Protein AF-A0A957U8H5-F1 (afdb_monomer_lite)

Foldseek 3Di:
DDDPPPPVDQCLLFQLQQLDDDHDDDQLRVLQSVLQVVVCVQVVHGQQDPPPDDSVVSSVCNQVVPTPDQDDPRPFPPSSVLSCQSNPNDSVSHPNHPVSSVVSVCVRVDDPPDPPPPCDPVNVVCPDPVNVVVVVVVVVVVVVVVVVVVVVVVVVVPDDVVVCVVVVVD

Structure (mmCIF, N/CA/C/O backbone):
data_AF-A0A957U8H5-F1
#
_entry.id   AF-A0A957U8H5-F1
#
loop_
_atom_site.group_PDB
_atom_site.id
_atom_site.type_symbol
_atom_site.label_atom_id
_atom_site.label_alt_id
_atom_site.label_comp_id
_atom_site.label_asym_id
_atom_site.label_entity_id
_atom_site.label_seq_id
_atom_site.pdbx_PDB_ins_code
_atom_site.Cartn_x
_atom_site.Cartn_y
_atom_site.Cartn_z
_atom_site.occupancy
_atom_site.B_iso_or_equiv
_atom_site.auth_seq_id
_atom_site.auth_comp_id
_atom_site.auth_asym_id
_atom_site.auth_atom_id
_atom_site.pdbx_PDB_model_num
ATOM 1 N N . GLN A 1 1 ? 31.667 -16.337 -6.924 1.00 45.97 1 GLN A N 1
ATOM 2 C CA . GLN A 1 1 ? 31.061 -16.681 -5.624 1.00 45.97 1 GLN A CA 1
ATOM 3 C C . GLN A 1 1 ? 31.056 -15.414 -4.779 1.00 45.97 1 GLN A C 1
ATOM 5 O O . GLN A 1 1 ? 32.126 -14.982 -4.387 1.00 45.97 1 GLN A O 1
ATOM 10 N N . SER A 1 2 ? 29.888 -14.799 -4.597 1.00 37.12 2 SER A N 1
ATOM 11 C CA . SER A 1 2 ? 29.586 -13.797 -3.562 1.00 37.12 2 SER A CA 1
ATOM 12 C C . SER A 1 2 ? 28.101 -13.949 -3.251 1.00 37.12 2 SER A C 1
ATOM 14 O O . SER A 1 2 ? 27.316 -14.169 -4.171 1.00 37.12 2 SER A O 1
ATOM 16 N N . GLY A 1 3 ? 27.775 -13.967 -1.960 1.00 33.75 3 GLY A N 1
ATOM 17 C CA . GLY A 1 3 ? 26.560 -14.534 -1.380 1.00 33.75 3 GLY A CA 1
ATOM 18 C C . GLY A 1 3 ? 25.265 -14.177 -2.097 1.00 33.75 3 GLY A C 1
ATOM 19 O O . GLY A 1 3 ? 24.924 -13.007 -2.237 1.00 33.75 3 GLY A O 1
ATOM 20 N N . ALA A 1 4 ? 24.523 -15.218 -2.477 1.00 42.66 4 ALA A N 1
ATOM 21 C CA . ALA A 1 4 ? 23.085 -15.134 -2.639 1.00 42.66 4 ALA A CA 1
ATOM 22 C C . ALA A 1 4 ? 22.507 -14.758 -1.269 1.00 42.66 4 ALA A C 1
ATOM 24 O O . ALA A 1 4 ? 22.267 -15.619 -0.424 1.00 42.66 4 ALA A O 1
ATOM 25 N N . LEU A 1 5 ? 22.370 -13.456 -1.021 1.00 40.84 5 LEU A N 1
ATOM 26 C CA . LEU A 1 5 ? 21.408 -12.973 -0.050 1.00 40.84 5 LEU A CA 1
ATOM 27 C C . LEU A 1 5 ? 20.070 -13.477 -0.577 1.00 40.84 5 LEU A C 1
ATOM 29 O O . LEU A 1 5 ? 19.574 -13.008 -1.598 1.00 40.84 5 LEU A O 1
ATOM 33 N N . SER A 1 6 ? 19.565 -14.534 0.047 1.00 47.34 6 SER A N 1
ATOM 34 C CA . SER A 1 6 ? 18.170 -14.921 -0.041 1.00 47.34 6 SER A CA 1
ATOM 35 C C . SER A 1 6 ? 17.376 -13.730 0.477 1.00 47.34 6 SER A C 1
ATOM 37 O O . SER A 1 6 ? 17.115 -13.649 1.678 1.00 47.34 6 SER A O 1
ATOM 39 N N . ASP A 1 7 ? 17.105 -12.757 -0.392 1.00 54.03 7 ASP A N 1
ATOM 40 C CA . ASP A 1 7 ? 16.247 -11.635 -0.060 1.00 54.03 7 ASP A CA 1
ATOM 41 C C . ASP A 1 7 ? 14.899 -12.252 0.336 1.00 54.03 7 ASP A C 1
ATOM 43 O O . ASP A 1 7 ? 14.261 -12.916 -0.483 1.00 54.03 7 ASP A O 1
ATOM 47 N N . PRO A 1 8 ? 14.465 -12.119 1.602 1.00 55.53 8 PRO A N 1
ATOM 48 C CA . PRO A 1 8 ? 13.287 -12.823 2.104 1.00 55.53 8 PRO A CA 1
ATOM 49 C C . PRO A 1 8 ? 11.978 -12.276 1.514 1.00 55.53 8 PRO A C 1
ATOM 51 O O . PRO A 1 8 ? 10.897 -12.727 1.888 1.00 55.53 8 PRO A O 1
ATOM 54 N N . VAL A 1 9 ? 12.056 -11.286 0.620 1.00 61.91 9 VAL A N 1
ATOM 55 C CA . VAL A 1 9 ? 10.913 -10.559 0.084 1.00 61.91 9 VAL A CA 1
ATOM 56 C C . VAL A 1 9 ? 10.908 -10.669 -1.430 1.00 61.91 9 VAL A C 1
ATOM 58 O O . VAL A 1 9 ? 11.808 -10.188 -2.112 1.00 61.91 9 VAL A O 1
ATOM 61 N N . SER A 1 10 ? 9.841 -11.267 -1.951 1.00 74.25 10 SER A N 1
ATOM 62 C CA . SER A 1 10 ? 9.592 -11.300 -3.383 1.00 74.25 10 SER A CA 1
ATOM 63 C C . SER A 1 10 ? 9.490 -9.870 -3.952 1.00 74.25 10 SER A C 1
ATOM 65 O O . SER A 1 10 ? 8.666 -9.076 -3.476 1.00 74.25 10 SER A O 1
ATOM 67 N N . PRO A 1 11 ? 10.242 -9.533 -5.018 1.00 80.56 11 PRO A N 1
ATOM 68 C CA . PRO A 1 11 ? 10.197 -8.207 -5.625 1.00 80.56 11 PRO A CA 1
ATOM 69 C C . PRO A 1 11 ? 8.862 -7.888 -6.303 1.00 80.56 11 PRO A C 1
ATOM 71 O O . PRO A 1 11 ? 8.631 -6.726 -6.625 1.00 80.56 11 PRO A O 1
ATOM 74 N N . ALA A 1 12 ? 7.966 -8.863 -6.518 1.00 83.19 12 ALA A N 1
ATOM 75 C CA . ALA A 1 12 ? 6.678 -8.577 -7.155 1.00 83.19 12 ALA A CA 1
ATOM 76 C C . ALA A 1 12 ? 5.758 -7.718 -6.300 1.00 83.19 12 ALA A C 1
ATOM 78 O O . ALA A 1 12 ? 4.906 -7.058 -6.878 1.00 83.19 12 ALA A O 1
ATOM 79 N N . TYR A 1 13 ? 5.919 -7.723 -4.975 1.00 88.69 13 TYR A N 1
ATOM 80 C CA . TYR A 1 13 ? 5.100 -6.921 -4.059 1.00 88.69 13 TYR A CA 1
ATOM 81 C C . TYR A 1 13 ? 5.807 -5.647 -3.596 1.00 88.69 13 TYR A C 1
ATOM 83 O O . TYR A 1 13 ? 5.202 -4.803 -2.935 1.00 88.69 13 TYR A O 1
ATOM 91 N N . LEU A 1 14 ? 7.085 -5.487 -3.948 1.00 90.12 14 LEU A N 1
ATOM 92 C CA . LEU A 1 14 ? 7.861 -4.310 -3.596 1.00 90.12 14 LEU A CA 1
ATOM 93 C C . LEU A 1 14 ? 7.546 -3.156 -4.539 1.00 90.12 14 LEU A C 1
ATOM 95 O O . LEU A 1 14 ? 7.555 -3.292 -5.762 1.00 90.12 14 LEU A O 1
ATOM 99 N N . ALA A 1 15 ? 7.324 -1.985 -3.952 1.00 91.56 15 ALA A N 1
ATOM 100 C CA . ALA A 1 15 ? 7.179 -0.764 -4.721 1.00 91.56 15 ALA A CA 1
ATOM 101 C C . ALA A 1 15 ? 8.476 -0.451 -5.502 1.00 91.56 15 ALA A C 1
ATOM 103 O O . ALA A 1 15 ? 9.569 -0.715 -4.989 1.00 91.56 15 ALA A O 1
ATOM 104 N N . PRO A 1 16 ? 8.400 0.142 -6.712 1.00 90.44 16 PRO A N 1
ATOM 105 C CA . PRO A 1 16 ? 9.571 0.408 -7.552 1.00 90.44 16 PRO A CA 1
ATOM 106 C C . PRO A 1 16 ? 10.686 1.186 -6.847 1.00 90.44 16 PRO A C 1
ATOM 108 O O . PRO A 1 16 ? 11.869 0.920 -7.063 1.00 90.44 16 PRO A O 1
ATOM 111 N N . GLU A 1 17 ? 10.318 2.124 -5.972 1.00 90.94 17 GLU A N 1
ATOM 112 C CA . GLU A 1 17 ? 11.251 2.928 -5.182 1.00 90.94 17 GLU A CA 1
ATOM 113 C C . GLU A 1 17 ? 12.031 2.132 -4.117 1.00 90.94 17 GLU A C 1
ATOM 115 O O . GLU A 1 17 ? 13.011 2.641 -3.572 1.00 90.94 17 GLU A O 1
ATOM 120 N N . LEU A 1 18 ? 11.617 0.895 -3.820 1.00 89.94 18 LEU A N 1
ATOM 121 C CA . LEU A 1 18 ? 12.269 0.009 -2.853 1.00 89.94 18 LEU A CA 1
ATOM 122 C C . LEU A 1 18 ? 13.274 -0.960 -3.489 1.00 89.94 18 LEU A C 1
ATOM 124 O O . LEU A 1 18 ? 14.051 -1.580 -2.771 1.00 89.94 18 LEU A O 1
ATOM 128 N N . LEU A 1 19 ? 13.312 -1.063 -4.820 1.00 85.06 19 LEU A N 1
ATOM 129 C CA . LEU A 1 19 ? 14.119 -2.045 -5.557 1.00 85.06 19 LEU A CA 1
ATOM 130 C C . LEU A 1 19 ? 15.604 -1.649 -5.731 1.00 85.06 19 LEU A C 1
ATOM 132 O O . LEU A 1 19 ? 16.220 -2.016 -6.735 1.00 85.06 19 LEU A O 1
ATOM 136 N N . GLY A 1 20 ? 16.183 -0.852 -4.828 1.00 76.94 20 GLY A N 1
ATOM 137 C CA . GLY A 1 20 ? 17.569 -0.368 -4.921 1.00 76.94 20 GLY A CA 1
ATOM 138 C C . GLY A 1 20 ? 18.237 -0.164 -3.560 1.00 76.94 20 GLY A C 1
ATOM 139 O O . GLY A 1 20 ? 17.575 -0.186 -2.534 1.00 76.94 20 GLY A O 1
ATOM 140 N N . GLU A 1 21 ? 19.551 0.081 -3.556 1.00 69.25 21 GLU A N 1
ATOM 141 C CA . GLU A 1 21 ? 20.401 0.076 -2.345 1.00 69.25 21 GLU A CA 1
ATOM 142 C C . GLU A 1 21 ? 20.078 1.169 -1.308 1.00 69.25 21 GLU A C 1
ATOM 144 O O . GLU A 1 21 ? 20.456 1.060 -0.144 1.00 69.25 21 GLU A O 1
ATOM 149 N N . ARG A 1 22 ? 19.389 2.245 -1.712 1.00 67.75 22 ARG A N 1
ATOM 150 C CA . ARG A 1 22 ? 18.974 3.354 -0.833 1.00 67.75 22 ARG A CA 1
ATOM 151 C C . ARG A 1 22 ? 17.459 3.496 -0.829 1.00 67.75 22 ARG A C 1
ATOM 153 O O . ARG A 1 22 ? 16.907 4.508 -1.260 1.00 67.75 22 ARG A O 1
ATOM 160 N N . CYS A 1 23 ? 16.790 2.455 -0.367 1.00 77.62 23 CYS A N 1
ATOM 161 C CA . CYS A 1 23 ? 15.344 2.408 -0.247 1.00 77.62 23 CYS A CA 1
ATOM 162 C C . CYS A 1 23 ? 14.885 3.020 1.087 1.00 77.62 23 CYS A C 1
ATOM 164 O O . CYS A 1 23 ? 15.370 2.676 2.164 1.00 77.62 23 CYS A O 1
ATOM 166 N N . LYS A 1 24 ? 13.939 3.966 1.019 1.00 83.38 24 LYS A N 1
ATOM 167 C CA . LYS A 1 24 ? 13.265 4.525 2.198 1.00 83.38 24 LYS A CA 1
ATOM 168 C C . LYS A 1 24 ? 11.772 4.215 2.098 1.00 83.38 24 LYS A C 1
ATOM 170 O O . LYS A 1 24 ? 11.096 4.887 1.315 1.00 83.38 24 LYS A O 1
ATOM 175 N N . PRO A 1 25 ? 11.264 3.242 2.874 1.00 86.62 25 PRO A N 1
ATOM 176 C CA . PRO A 1 25 ? 9.842 2.936 2.935 1.00 86.62 25 PRO A CA 1
ATOM 177 C C . PRO A 1 25 ? 9.011 4.174 3.261 1.00 86.62 25 PRO A C 1
ATOM 179 O O . PRO A 1 25 ? 9.390 5.008 4.090 1.00 86.62 25 PRO A O 1
ATOM 182 N N . ARG A 1 26 ? 7.875 4.295 2.580 1.00 91.88 26 ARG A N 1
ATOM 183 C CA . ARG A 1 26 ? 6.863 5.325 2.817 1.00 91.88 26 ARG A CA 1
ATOM 184 C C . ARG A 1 26 ? 5.497 4.659 2.883 1.00 91.88 26 ARG A C 1
ATOM 186 O O . ARG A 1 26 ? 5.308 3.575 2.347 1.00 91.88 26 ARG A O 1
ATOM 193 N N . VAL A 1 27 ? 4.519 5.372 3.432 1.00 94.38 27 VAL A N 1
ATOM 194 C CA . VAL A 1 27 ? 3.113 4.930 3.442 1.00 94.38 27 VAL A CA 1
ATOM 195 C C . VAL A 1 27 ? 2.612 4.604 2.026 1.00 94.38 27 VAL A C 1
ATOM 197 O O . VAL A 1 27 ? 1.868 3.652 1.825 1.00 94.38 27 VAL A O 1
ATOM 200 N N . THR A 1 28 ? 3.062 5.352 1.016 1.00 95.06 28 THR A N 1
ATOM 201 C CA . THR A 1 28 ? 2.726 5.105 -0.395 1.00 95.06 28 THR A CA 1
ATOM 202 C C . THR A 1 28 ? 3.322 3.805 -0.943 1.00 95.06 28 THR A C 1
ATOM 204 O O . THR A 1 28 ? 2.819 3.283 -1.938 1.00 95.06 28 THR A O 1
ATOM 207 N N . SER A 1 29 ? 4.386 3.274 -0.333 1.00 94.00 29 SER A N 1
ATOM 208 C CA . SER A 1 29 ? 4.954 1.966 -0.674 1.00 94.00 29 SER A CA 1
ATOM 209 C C . SER A 1 29 ? 4.071 0.833 -0.141 1.00 94.00 29 SER A C 1
ATOM 211 O O . SER A 1 29 ? 3.823 -0.124 -0.868 1.00 94.00 29 SER A O 1
ATOM 213 N N . ASP A 1 30 ? 3.497 0.987 1.057 1.00 93.94 30 ASP A N 1
ATOM 214 C CA . ASP A 1 30 ? 2.514 0.033 1.598 1.00 93.94 30 ASP A CA 1
ATOM 215 C C . ASP A 1 30 ? 1.215 0.040 0.782 1.00 93.94 30 ASP A C 1
ATOM 217 O O . ASP A 1 30 ? 0.655 -1.013 0.488 1.00 93.94 30 ASP A O 1
ATOM 221 N N . VAL A 1 31 ? 0.757 1.222 0.345 1.00 96.62 31 VAL A N 1
ATOM 222 C CA . VAL A 1 31 ? -0.389 1.360 -0.576 1.00 96.62 31 VAL A CA 1
ATOM 223 C C . VAL A 1 31 ? -0.164 0.572 -1.869 1.00 96.62 31 VAL A C 1
ATOM 225 O O . VAL A 1 31 ? -1.094 -0.064 -2.360 1.00 96.62 31 VAL A O 1
ATOM 228 N N . TYR A 1 32 ? 1.061 0.584 -2.401 1.00 95.00 32 TYR A N 1
ATOM 229 C CA . TYR A 1 32 ? 1.414 -0.179 -3.597 1.00 95.00 32 TYR A CA 1
ATOM 230 C C . TYR A 1 32 ? 1.313 -1.685 -3.356 1.00 95.00 32 TYR A C 1
ATOM 232 O O . TYR A 1 32 ? 0.623 -2.378 -4.103 1.00 95.00 32 TYR A O 1
ATOM 240 N N . ALA A 1 33 ? 1.947 -2.178 -2.288 1.00 93.50 33 ALA A N 1
ATOM 241 C CA . ALA A 1 33 ? 1.912 -3.593 -1.931 1.00 93.50 33 ALA A CA 1
ATOM 242 C C . ALA A 1 33 ? 0.472 -4.076 -1.695 1.00 93.50 33 ALA A C 1
ATOM 244 O O . ALA A 1 33 ? 0.055 -5.084 -2.263 1.00 93.50 33 ALA A O 1
ATOM 245 N N . LEU A 1 34 ? -0.326 -3.312 -0.940 1.00 95.19 34 LEU A N 1
ATOM 246 C CA . LEU A 1 34 ? -1.742 -3.610 -0.725 1.00 95.19 34 LEU A CA 1
ATOM 247 C C . LEU A 1 34 ? -2.528 -3.619 -2.037 1.00 95.19 34 LEU A C 1
ATOM 249 O O . LEU A 1 34 ? -3.318 -4.531 -2.255 1.00 95.19 34 LEU A O 1
ATOM 253 N N . GLY A 1 35 ? -2.300 -2.653 -2.929 1.00 94.06 35 GLY A N 1
ATOM 254 C CA . GLY A 1 35 ? -2.941 -2.617 -4.244 1.00 94.06 35 GLY A CA 1
ATOM 255 C C . GLY A 1 35 ? -2.676 -3.878 -5.072 1.00 94.06 35 GLY A C 1
ATOM 256 O O . GLY A 1 35 ? -3.588 -4.379 -5.727 1.00 94.06 35 GLY A O 1
ATOM 257 N N . LEU A 1 36 ? -1.460 -4.428 -5.004 1.00 92.38 36 LEU A N 1
ATOM 258 C CA . LEU A 1 36 ? -1.108 -5.685 -5.669 1.00 92.38 36 LEU A CA 1
ATOM 259 C C . LEU A 1 36 ? -1.776 -6.903 -5.031 1.00 92.38 36 LEU A C 1
ATOM 261 O O . LEU A 1 36 ? -2.260 -7.765 -5.759 1.00 92.38 36 LEU A O 1
ATOM 265 N N . ILE A 1 37 ? -1.846 -6.954 -3.699 1.00 92.25 37 ILE A N 1
ATOM 266 C CA . ILE A 1 37 ? -2.553 -8.021 -2.977 1.00 92.25 37 ILE A CA 1
ATOM 267 C C . ILE A 1 37 ? -4.047 -7.981 -3.318 1.00 92.25 37 ILE A C 1
ATOM 269 O O . ILE A 1 37 ? -4.636 -9.006 -3.642 1.00 92.25 37 ILE A O 1
ATOM 273 N N . PHE A 1 38 ? -4.670 -6.799 -3.314 1.00 91.06 38 PHE A N 1
ATOM 274 C CA . PHE A 1 38 ? -6.069 -6.651 -3.723 1.00 91.06 38 PHE A CA 1
ATOM 275 C C . PHE A 1 38 ? -6.290 -7.050 -5.180 1.00 91.06 38 PHE A C 1
ATOM 277 O O . PHE A 1 38 ? -7.255 -7.751 -5.474 1.00 91.06 38 PHE A O 1
ATOM 284 N N . PHE A 1 39 ? -5.393 -6.650 -6.082 1.00 89.56 39 PHE A N 1
ATOM 285 C CA . PHE A 1 39 ? -5.424 -7.121 -7.463 1.00 89.56 39 PHE A CA 1
ATOM 286 C C . PHE A 1 39 ? -5.391 -8.648 -7.530 1.00 89.56 39 PHE A C 1
ATOM 288 O O . PHE A 1 39 ? -6.207 -9.244 -8.226 1.00 89.56 39 PHE A O 1
ATOM 295 N N . GLU A 1 40 ? -4.480 -9.286 -6.800 1.00 89.56 40 GLU A N 1
ATOM 296 C CA . GLU A 1 40 ? -4.348 -10.740 -6.793 1.00 89.56 40 GLU A CA 1
ATOM 297 C C . GLU A 1 40 ? -5.586 -11.430 -6.223 1.00 89.56 40 GLU A C 1
ATOM 299 O O . GLU A 1 40 ? -6.036 -12.411 -6.805 1.00 89.56 40 GLU A O 1
ATOM 304 N N . MET A 1 41 ? -6.188 -10.899 -5.159 1.00 88.50 41 MET A N 1
ATOM 305 C CA . MET A 1 41 ? -7.437 -11.434 -4.609 1.00 88.50 41 MET A CA 1
ATOM 306 C C . MET A 1 41 ? -8.591 -11.361 -5.616 1.00 88.50 41 MET A C 1
ATOM 308 O O . MET A 1 41 ? -9.392 -12.287 -5.695 1.00 88.50 41 MET A O 1
ATOM 312 N N . VAL A 1 42 ? -8.670 -10.281 -6.400 1.00 85.69 42 VAL A N 1
ATOM 313 C CA . VAL A 1 42 ? -9.726 -10.087 -7.409 1.00 85.69 42 VAL A CA 1
ATOM 314 C C . VAL A 1 42 ? -9.482 -10.945 -8.652 1.00 85.69 42 VAL A C 1
ATOM 316 O O . VAL A 1 42 ? -10.414 -11.511 -9.215 1.00 85.69 42 VAL A O 1
ATOM 319 N N . VAL A 1 43 ? -8.233 -11.031 -9.110 1.00 84.62 43 VAL A N 1
ATOM 320 C CA . VAL A 1 43 ? -7.869 -11.686 -10.378 1.00 84.62 43 VAL A CA 1
ATOM 321 C C . VAL A 1 43 ? -7.505 -13.167 -10.178 1.00 84.62 43 VAL A C 1
ATOM 323 O O . VAL A 1 43 ? -7.465 -13.925 -11.148 1.00 84.62 43 VAL A O 1
ATOM 326 N N . GLY A 1 44 ? -7.246 -13.592 -8.938 1.00 86.50 44 GLY A N 1
ATOM 327 C CA . GLY A 1 44 ? -6.833 -14.946 -8.551 1.00 86.50 44 GLY A CA 1
ATOM 328 C C . GLY A 1 44 ? -5.372 -15.285 -8.869 1.00 86.50 44 GLY A C 1
ATOM 329 O O . GLY A 1 44 ? -4.995 -16.453 -8.829 1.00 86.50 44 GLY A O 1
ATOM 330 N N . ARG A 1 45 ? -4.560 -14.294 -9.259 1.00 85.81 45 ARG A N 1
ATOM 331 C CA . ARG A 1 45 ? -3.149 -14.461 -9.655 1.00 85.81 45 ARG A CA 1
ATOM 332 C C . ARG A 1 45 ? -2.363 -13.154 -9.508 1.00 85.81 45 ARG A C 1
ATOM 334 O O . ARG A 1 45 ? -2.944 -12.080 -9.700 1.00 85.81 45 ARG A O 1
ATOM 341 N N . PRO A 1 46 ? -1.048 -13.216 -9.240 1.00 86.44 46 PRO A N 1
ATOM 342 C CA . PRO A 1 46 ? -0.230 -12.029 -9.004 1.00 86.44 46 PRO A CA 1
ATOM 343 C C . PRO A 1 46 ? -0.097 -11.160 -10.261 1.00 86.44 46 PRO A C 1
ATOM 345 O O . PRO A 1 46 ? 0.011 -11.666 -11.378 1.00 86.44 46 PRO A O 1
ATOM 348 N N . MET A 1 47 ? -0.035 -9.833 -10.094 1.00 85.44 47 MET A N 1
ATOM 349 C CA . MET A 1 47 ? 0.129 -8.883 -11.214 1.00 85.44 47 MET A CA 1
ATOM 350 C C . MET A 1 47 ? 1.449 -9.088 -11.975 1.00 85.44 47 MET A C 1
ATOM 352 O O . MET A 1 47 ? 1.517 -8.919 -13.202 1.00 85.44 47 MET A O 1
ATOM 356 N N . TYR A 1 48 ? 2.497 -9.458 -11.242 1.00 84.88 48 TYR A N 1
ATOM 357 C CA . TYR A 1 48 ? 3.800 -9.824 -11.775 1.00 84.88 48 TYR A CA 1
ATOM 358 C C . TYR A 1 48 ? 4.039 -11.300 -11.466 1.00 84.88 48 TYR A C 1
ATOM 360 O O . TYR A 1 48 ? 4.362 -11.666 -10.342 1.00 84.88 48 TYR A O 1
ATOM 368 N N . ALA A 1 49 ? 3.835 -12.155 -12.467 1.00 71.19 49 ALA A N 1
ATOM 369 C CA . ALA A 1 49 ? 4.016 -13.592 -12.314 1.00 71.19 49 ALA A CA 1
ATOM 370 C C . ALA A 1 49 ? 5.479 -13.950 -12.000 1.00 71.19 49 ALA A C 1
ATOM 372 O O . ALA A 1 49 ? 6.400 -13.482 -12.677 1.00 71.19 49 ALA A O 1
ATOM 373 N N . HIS A 1 50 ? 5.653 -14.830 -11.014 1.00 64.56 50 HIS A N 1
ATOM 374 C CA . HIS A 1 50 ? 6.939 -15.412 -10.616 1.00 64.56 50 HIS A CA 1
ATOM 375 C C . HIS A 1 50 ? 7.290 -16.699 -11.346 1.00 64.56 50 HIS A C 1
ATOM 377 O O . HIS A 1 50 ? 8.432 -17.148 -11.280 1.00 64.56 50 HIS A O 1
ATOM 383 N N . GLU A 1 51 ? 6.321 -17.312 -12.023 1.00 51.06 51 GLU A N 1
ATOM 384 C CA . GLU A 1 51 ? 6.515 -18.620 -12.629 1.00 51.06 51 GLU A CA 1
ATOM 385 C C . GLU A 1 51 ? 7.610 -18.538 -13.709 1.00 51.06 51 GLU A C 1
ATOM 387 O O . GLU A 1 51 ? 7.457 -17.886 -14.745 1.00 51.06 51 GLU A O 1
ATOM 392 N N . LEU A 1 52 ? 8.748 -19.179 -13.410 1.00 47.00 52 LEU A N 1
ATOM 393 C CA . LEU A 1 52 ? 9.925 -19.385 -14.266 1.00 47.00 52 LEU A CA 1
ATOM 394 C C . LEU A 1 52 ? 10.797 -18.158 -14.614 1.00 47.00 52 LEU A C 1
ATOM 396 O O . LEU A 1 52 ? 11.640 -18.268 -15.506 1.00 47.00 52 LEU A O 1
ATOM 400 N N . ARG A 1 53 ? 10.665 -17.006 -13.938 1.00 51.53 53 ARG A N 1
ATOM 401 C CA . ARG A 1 53 ? 11.490 -15.813 -14.237 1.00 51.53 53 ARG A CA 1
ATOM 402 C C . ARG A 1 53 ? 12.469 -15.472 -13.121 1.00 51.53 53 ARG A C 1
ATOM 404 O O . ARG A 1 53 ? 12.104 -15.490 -11.954 1.00 51.53 53 ARG A O 1
ATOM 411 N N . ALA A 1 54 ? 13.702 -15.124 -13.497 1.00 61.97 54 ALA A N 1
ATOM 412 C CA . ALA A 1 54 ? 14.684 -14.588 -12.560 1.00 61.97 54 ALA A CA 1
ATOM 413 C C . ALA A 1 54 ? 14.145 -13.298 -11.921 1.00 61.97 54 ALA A C 1
ATOM 415 O O . ALA A 1 54 ? 13.511 -12.494 -12.610 1.00 61.97 54 ALA A O 1
ATOM 416 N N . ASP A 1 55 ? 14.445 -13.057 -10.642 1.00 73.81 55 ASP A N 1
ATOM 417 C CA . ASP A 1 55 ? 14.016 -11.852 -9.911 1.00 73.81 55 ASP A CA 1
ATOM 418 C C . ASP A 1 55 ? 14.329 -10.554 -10.670 1.00 73.81 55 ASP A C 1
ATOM 420 O O . ASP A 1 55 ? 13.551 -9.603 -10.641 1.00 73.81 55 ASP A O 1
ATOM 424 N N . ALA A 1 56 ? 15.411 -10.543 -11.454 1.00 78.06 56 ALA A N 1
ATOM 425 C CA . ALA A 1 56 ? 15.785 -9.441 -12.338 1.00 78.06 56 ALA A CA 1
ATOM 426 C C . ALA A 1 56 ? 14.693 -9.057 -13.361 1.00 78.06 56 ALA A C 1
ATOM 428 O O . ALA A 1 56 ? 14.488 -7.870 -13.629 1.00 78.06 56 ALA A O 1
ATOM 429 N N . ASP A 1 57 ? 13.960 -10.026 -13.914 1.00 79.50 57 ASP A N 1
ATOM 430 C CA . ASP A 1 57 ? 12.874 -9.766 -14.865 1.00 79.50 57 ASP A CA 1
ATOM 431 C C . ASP A 1 57 ? 11.653 -9.159 -14.175 1.00 79.50 57 ASP A C 1
ATOM 433 O O . ASP A 1 57 ? 11.003 -8.269 -14.732 1.00 79.50 57 ASP A O 1
ATOM 437 N N . VAL A 1 58 ? 11.344 -9.626 -12.962 1.00 81.25 58 VAL A N 1
ATOM 438 C CA . VAL A 1 58 ? 10.264 -9.073 -12.135 1.00 81.25 58 VAL A CA 1
ATOM 439 C C . VAL A 1 58 ? 10.613 -7.642 -11.737 1.00 81.25 58 VAL A C 1
ATOM 441 O O . VAL A 1 58 ? 9.826 -6.732 -11.990 1.00 81.25 58 VAL A O 1
ATOM 444 N N . VAL A 1 59 ? 11.834 -7.412 -11.243 1.00 83.44 59 VAL A N 1
ATOM 445 C CA . VAL A 1 59 ? 12.368 -6.079 -10.923 1.00 83.44 59 VAL A CA 1
ATOM 446 C C . VAL A 1 59 ? 12.273 -5.146 -12.127 1.00 83.44 59 VAL A C 1
ATOM 448 O O . VAL A 1 59 ? 11.811 -4.009 -12.002 1.00 83.44 59 VAL A O 1
ATOM 451 N N . ARG A 1 60 ? 12.664 -5.619 -13.316 1.00 84.25 60 ARG A N 1
ATOM 452 C CA . ARG A 1 60 ? 12.562 -4.837 -14.552 1.00 84.25 60 ARG A CA 1
ATOM 453 C C . ARG A 1 60 ? 11.112 -4.468 -14.869 1.00 84.25 60 ARG A C 1
ATOM 455 O O . ARG A 1 60 ? 10.849 -3.316 -15.202 1.00 84.25 60 ARG A O 1
ATOM 462 N N . ARG A 1 61 ? 10.168 -5.405 -14.753 1.00 84.38 61 ARG A N 1
ATOM 463 C CA . ARG A 1 61 ? 8.738 -5.147 -15.015 1.00 84.38 61 ARG A CA 1
ATOM 464 C C . ARG A 1 61 ? 8.128 -4.170 -14.027 1.00 84.38 61 ARG A C 1
ATOM 466 O O . ARG A 1 61 ? 7.420 -3.269 -14.464 1.00 84.38 61 ARG A O 1
ATOM 473 N N . VAL A 1 62 ? 8.433 -4.323 -12.741 1.00 84.75 62 VAL A N 1
ATOM 474 C CA . VAL A 1 62 ? 7.963 -3.421 -11.684 1.00 84.75 62 VAL A CA 1
ATOM 475 C C . VAL A 1 62 ? 8.463 -2.000 -11.949 1.00 84.75 62 VAL A C 1
ATOM 477 O O . VAL A 1 62 ? 7.671 -1.061 -11.957 1.00 84.75 62 VAL A O 1
ATOM 480 N N . ARG A 1 63 ? 9.752 -1.836 -12.282 1.00 84.31 63 ARG A N 1
ATOM 481 C CA . ARG A 1 63 ? 10.335 -0.530 -12.643 1.00 84.31 63 ARG A CA 1
ATOM 482 C C . ARG A 1 63 ? 9.696 0.094 -13.884 1.00 84.31 63 ARG A C 1
ATOM 484 O O . ARG A 1 63 ? 9.511 1.304 -13.924 1.00 84.31 63 ARG A O 1
ATOM 491 N N . LEU A 1 64 ? 9.370 -0.721 -14.886 1.00 83.19 64 LEU A N 1
ATOM 492 C CA . LEU A 1 64 ? 8.733 -0.270 -16.126 1.00 83.19 64 LEU A CA 1
ATOM 493 C C . LEU A 1 64 ? 7.203 -0.139 -16.015 1.00 83.19 64 LEU A C 1
ATOM 495 O O . LEU A 1 64 ? 6.566 0.248 -16.991 1.00 83.19 64 LEU A O 1
ATOM 499 N N . GLY A 1 65 ? 6.593 -0.517 -14.886 1.00 79.69 65 GLY A N 1
ATOM 500 C CA . GLY A 1 65 ? 5.135 -0.590 -14.742 1.00 79.69 65 GLY A CA 1
ATOM 501 C C . GLY A 1 65 ? 4.462 -1.557 -15.727 1.00 79.69 65 GLY A C 1
ATOM 502 O O . GLY A 1 65 ? 3.290 -1.392 -16.059 1.00 79.69 65 GLY A O 1
ATOM 503 N N . THR A 1 66 ? 5.196 -2.545 -16.250 1.00 81.06 66 THR A N 1
ATOM 504 C CA . THR A 1 66 ? 4.689 -3.472 -17.273 1.00 81.06 66 THR A CA 1
ATOM 505 C C . THR A 1 66 ? 3.897 -4.601 -16.620 1.00 81.06 66 THR A C 1
ATOM 507 O O . THR A 1 66 ? 4.467 -5.578 -16.127 1.00 81.06 66 THR A O 1
ATOM 510 N N . ARG A 1 67 ? 2.570 -4.464 -16.621 1.00 76.81 67 ARG A N 1
ATOM 511 C CA . ARG A 1 67 ? 1.628 -5.396 -15.985 1.00 76.81 67 ARG A CA 1
ATOM 512 C C . ARG A 1 67 ? 1.497 -6.678 -16.814 1.00 76.81 67 ARG A C 1
ATOM 514 O O . ARG A 1 67 ? 1.323 -6.609 -18.028 1.00 76.81 67 ARG A O 1
ATOM 521 N N . SER A 1 68 ? 1.582 -7.849 -16.173 1.00 68.75 68 SER A N 1
ATOM 522 C CA . SER A 1 68 ? 1.475 -9.144 -16.883 1.00 68.75 68 SER A CA 1
ATOM 523 C C . SER A 1 68 ? 0.024 -9.586 -17.067 1.00 68.75 68 SER A C 1
ATOM 525 O O . SER A 1 68 ? -0.284 -10.345 -17.982 1.00 68.75 68 SER A O 1
ATOM 527 N N . HIS A 1 69 ? -0.861 -9.084 -16.210 1.00 69.94 69 HIS A N 1
ATOM 528 C CA . HIS A 1 69 ? -2.284 -9.368 -16.235 1.00 69.94 69 HIS A CA 1
ATOM 529 C C . HIS A 1 69 ? -3.051 -8.056 -16.134 1.00 69.94 69 HIS A C 1
ATOM 531 O O . HIS A 1 69 ? -2.714 -7.186 -15.330 1.00 69.94 69 HIS A O 1
ATOM 537 N N . MET A 1 70 ? -4.071 -7.915 -16.972 1.00 67.00 70 MET A N 1
ATOM 538 C CA . MET A 1 70 ? -5.040 -6.836 -16.846 1.00 67.00 70 MET A CA 1
ATOM 539 C C . MET A 1 70 ? -6.200 -7.323 -15.986 1.00 67.00 70 MET A C 1
ATOM 541 O O . MET A 1 70 ? -6.551 -8.506 -16.026 1.00 67.00 70 MET A O 1
ATOM 545 N N . LEU A 1 71 ? -6.794 -6.408 -15.223 1.00 64.56 71 LEU A N 1
ATOM 546 C CA . LEU A 1 71 ? -8.119 -6.641 -14.667 1.00 64.56 71 LEU A CA 1
ATOM 547 C C . LEU A 1 71 ? -9.072 -6.830 -15.849 1.00 64.56 71 LEU A C 1
ATOM 549 O O . LEU A 1 71 ? -9.117 -5.988 -16.747 1.00 64.56 71 LEU A O 1
ATOM 553 N N . GLN A 1 72 ? -9.809 -7.939 -15.861 1.00 66.62 72 GLN A N 1
ATOM 554 C CA . GLN A 1 72 ? -11.049 -7.967 -16.632 1.00 66.62 72 GLN A CA 1
ATOM 555 C C . GLN A 1 72 ? -11.982 -6.899 -16.044 1.00 66.62 72 GLN A C 1
ATOM 557 O O . GLN A 1 72 ? -11.769 -6.523 -14.885 1.00 66.62 72 GLN A O 1
ATOM 562 N N . PRO A 1 73 ? -12.974 -6.387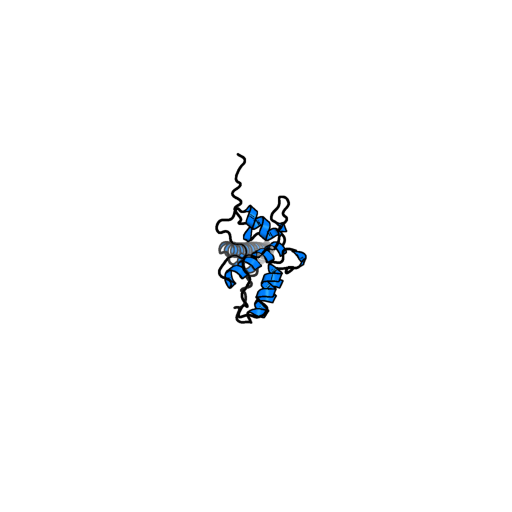 -16.795 1.00 59.19 73 PRO A N 1
ATOM 563 C CA . PRO A 1 73 ? -14.007 -5.543 -16.210 1.00 59.19 73 PRO A CA 1
ATOM 564 C C . PRO A 1 73 ? -14.529 -6.254 -14.963 1.00 59.19 73 PRO A C 1
ATOM 566 O O . PRO A 1 73 ? -15.104 -7.338 -15.058 1.00 59.19 73 PRO A O 1
ATOM 569 N N . ALA A 1 74 ? -14.190 -5.721 -13.791 1.00 62.25 74 ALA A N 1
ATOM 570 C CA . ALA A 1 74 ? -14.739 -6.245 -12.562 1.00 62.25 74 ALA A CA 1
ATOM 571 C C . ALA A 1 74 ? -16.238 -5.954 -12.625 1.00 62.25 74 ALA A C 1
ATOM 573 O O . ALA A 1 74 ? -16.630 -4.904 -13.127 1.00 62.25 74 ALA A O 1
ATOM 574 N N . GLU A 1 75 ? -17.069 -6.841 -12.084 1.00 65.75 75 GLU A N 1
ATOM 575 C CA . GLU A 1 75 ? -18.507 -6.569 -11.920 1.00 65.75 75 GLU A CA 1
ATOM 576 C C . GLU A 1 75 ? -18.764 -5.285 -11.099 1.00 65.75 75 GLU A C 1
ATOM 578 O O . GLU A 1 75 ? -19.871 -4.759 -11.085 1.00 65.75 75 GLU A O 1
ATOM 583 N N . ILE A 1 76 ? -17.721 -4.770 -10.435 1.00 76.62 76 ILE A N 1
ATOM 584 C CA . ILE A 1 76 ? -17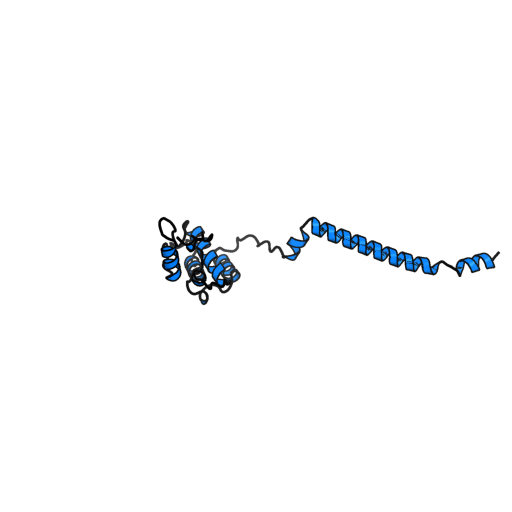.698 -3.535 -9.662 1.00 76.62 76 ILE A CA 1
ATOM 585 C C . ILE A 1 76 ? -17.022 -2.426 -10.477 1.00 76.62 76 ILE A C 1
ATOM 587 O O . ILE A 1 76 ? -15.789 -2.368 -10.584 1.00 76.62 76 ILE A O 1
ATOM 591 N N . ASP A 1 77 ? -17.838 -1.511 -10.994 1.00 82.56 77 ASP A N 1
ATOM 592 C CA . ASP A 1 77 ? -17.387 -0.296 -11.672 1.00 82.56 77 ASP A CA 1
ATOM 593 C C . ASP A 1 77 ? -16.437 0.516 -10.777 1.00 82.56 77 ASP A C 1
ATOM 595 O O . ASP A 1 77 ? -16.706 0.735 -9.597 1.00 82.56 77 ASP A O 1
ATOM 599 N N . GLY A 1 78 ? -15.314 0.997 -11.314 1.00 85.56 78 GLY A N 1
ATOM 600 C CA . GLY A 1 78 ? -14.370 1.839 -10.566 1.00 85.56 78 GLY A CA 1
ATOM 601 C C . GLY A 1 78 ? -13.312 1.079 -9.752 1.00 85.56 78 GLY A C 1
ATOM 602 O O . GLY A 1 78 ? -12.346 1.694 -9.270 1.00 85.56 78 GLY A O 1
ATOM 603 N N . LEU A 1 79 ? -13.468 -0.239 -9.566 1.00 88.50 79 LEU A N 1
ATOM 604 C CA . LEU A 1 79 ? -12.475 -1.071 -8.881 1.00 88.50 79 LEU A CA 1
ATOM 605 C C . LEU A 1 79 ? -11.162 -1.165 -9.675 1.00 88.50 79 LEU A C 1
ATOM 607 O O . LEU A 1 79 ? -10.107 -0.951 -9.065 1.00 88.50 79 LEU A O 1
ATOM 611 N N . PRO A 1 80 ? -11.170 -1.409 -11.002 1.00 88.56 80 PRO A N 1
ATOM 612 C CA . PRO A 1 80 ? -9.934 -1.476 -11.769 1.00 88.56 80 PRO A CA 1
ATOM 613 C C . PRO A 1 80 ? -9.104 -0.191 -11.687 1.00 88.56 80 PRO A C 1
ATOM 615 O O . PRO A 1 80 ? -7.898 -0.251 -11.459 1.00 88.56 80 PRO A O 1
ATOM 618 N N . GLU A 1 81 ? -9.743 0.971 -11.793 1.00 90.12 81 GLU A N 1
ATOM 619 C CA . GLU A 1 81 ? -9.109 2.289 -11.721 1.00 90.12 81 GLU A CA 1
ATOM 620 C C . GLU A 1 81 ? -8.492 2.527 -10.343 1.00 90.12 81 GLU A C 1
ATOM 622 O O . GLU A 1 81 ? -7.367 3.016 -10.236 1.00 90.12 81 GLU A O 1
ATOM 627 N N . THR A 1 82 ? -9.199 2.125 -9.285 1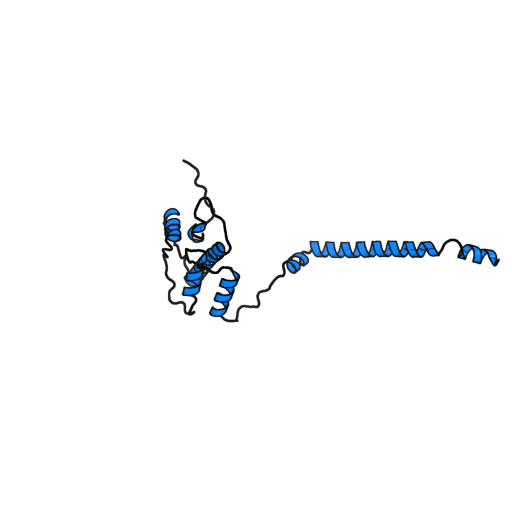.00 92.88 82 THR A N 1
ATOM 628 C CA . THR A 1 82 ? -8.721 2.246 -7.903 1.00 92.88 82 THR A CA 1
ATOM 629 C C . THR A 1 82 ? -7.474 1.392 -7.672 1.00 92.88 82 THR A C 1
ATOM 631 O O . THR A 1 82 ? -6.487 1.875 -7.110 1.00 92.88 82 THR A O 1
ATOM 634 N N . LEU A 1 83 ? -7.474 0.144 -8.149 1.00 92.25 83 LEU A N 1
ATOM 635 C CA . LEU A 1 83 ? -6.314 -0.746 -8.049 1.00 92.25 83 LEU A CA 1
ATOM 636 C C . LEU A 1 83 ? -5.156 -0.276 -8.935 1.00 92.25 83 LEU A C 1
ATOM 638 O O . LEU A 1 83 ? -3.994 -0.350 -8.527 1.00 92.25 83 LEU A O 1
ATOM 642 N N . MET A 1 84 ? -5.449 0.267 -10.119 1.00 90.69 84 MET A N 1
ATOM 643 C CA . MET A 1 84 ? -4.438 0.871 -10.987 1.00 90.69 84 MET A CA 1
ATOM 644 C C . MET A 1 84 ? -3.790 2.097 -10.343 1.00 90.69 84 MET A C 1
ATOM 646 O O . MET A 1 84 ? -2.570 2.224 -10.405 1.00 90.69 84 MET A O 1
ATOM 650 N N . GLN A 1 85 ? -4.570 2.959 -9.686 1.00 94.25 85 GLN A N 1
ATOM 651 C CA . GLN A 1 85 ? -4.048 4.116 -8.958 1.00 94.25 85 GLN A CA 1
ATOM 652 C C . GLN A 1 85 ? -3.186 3.682 -7.765 1.00 94.25 85 GLN A C 1
ATOM 654 O O . GLN A 1 85 ? -2.112 4.238 -7.540 1.00 94.25 85 GLN A O 1
ATOM 659 N N . ALA A 1 86 ? -3.622 2.674 -7.003 1.00 95.38 86 ALA A N 1
ATOM 660 C CA . ALA A 1 86 ? -2.848 2.140 -5.883 1.00 95.38 86 ALA A CA 1
ATOM 661 C C . ALA A 1 86 ? -1.498 1.549 -6.335 1.00 95.38 86 ALA A C 1
ATOM 663 O O . ALA A 1 86 ? -0.498 1.703 -5.638 1.00 95.38 86 ALA A O 1
ATOM 664 N N . THR A 1 87 ? -1.458 0.941 -7.525 1.00 93.56 87 THR A N 1
ATOM 665 C CA . THR A 1 87 ? -0.278 0.274 -8.110 1.00 93.56 87 THR A CA 1
ATOM 666 C C . THR A 1 87 ? 0.484 1.136 -9.126 1.00 93.56 87 THR A C 1
ATOM 668 O O . THR A 1 87 ? 1.254 0.627 -9.944 1.00 93.56 87 THR A O 1
ATOM 671 N N . GLU A 1 88 ? 0.295 2.455 -9.092 1.00 93.25 88 GLU A N 1
ATOM 672 C CA . GLU A 1 88 ? 0.977 3.390 -9.988 1.00 93.25 88 GLU A CA 1
ATOM 673 C C . GLU A 1 88 ? 2.494 3.425 -9.699 1.00 93.25 88 GLU A C 1
ATOM 675 O O . GLU A 1 88 ? 2.890 3.545 -8.537 1.00 93.25 88 GLU A O 1
ATOM 680 N N . PRO A 1 89 ? 3.390 3.338 -10.703 1.00 90.12 89 PRO A N 1
ATOM 681 C CA . PRO A 1 89 ? 4.831 3.342 -10.446 1.00 90.12 89 PRO A CA 1
ATOM 682 C C . PRO A 1 89 ? 5.328 4.601 -9.726 1.00 90.12 89 PRO A C 1
ATOM 684 O O . PRO A 1 89 ? 6.189 4.507 -8.852 1.00 90.12 89 PRO A O 1
ATOM 687 N N . LEU A 1 90 ? 4.747 5.766 -10.029 1.00 91.31 90 LEU A N 1
ATOM 688 C CA . LEU A 1 90 ? 5.059 7.025 -9.354 1.00 91.31 90 LEU A CA 1
ATOM 689 C C . LEU A 1 90 ? 4.301 7.130 -8.025 1.00 91.31 90 LEU A C 1
ATOM 691 O O . LEU A 1 90 ? 3.083 7.291 -8.002 1.00 91.31 90 LEU A O 1
ATOM 695 N N . ALA A 1 91 ? 5.034 7.095 -6.909 1.00 92.38 91 ALA A N 1
ATOM 696 C CA . ALA A 1 91 ? 4.466 7.103 -5.558 1.00 92.38 91 ALA A CA 1
ATOM 697 C C . ALA A 1 91 ? 3.521 8.287 -5.273 1.00 92.38 91 ALA A C 1
ATOM 699 O O . ALA A 1 91 ? 2.554 8.141 -4.535 1.00 92.38 91 ALA A O 1
ATOM 700 N N . GLU A 1 92 ? 3.782 9.444 -5.877 1.00 93.12 92 GLU A N 1
ATOM 701 C CA . GLU A 1 92 ? 2.995 10.676 -5.729 1.00 93.12 92 GLU A CA 1
ATOM 702 C C . GLU A 1 92 ? 1.626 10.648 -6.424 1.00 93.12 92 GLU A C 1
ATOM 704 O O . GLU A 1 92 ? 0.743 11.423 -6.070 1.00 93.12 92 GLU A O 1
ATOM 709 N N . LYS A 1 93 ? 1.426 9.735 -7.378 1.00 94.62 93 LYS A N 1
ATOM 710 C CA . LYS A 1 93 ? 0.138 9.534 -8.056 1.00 94.62 93 LYS A CA 1
ATOM 711 C C . LYS A 1 93 ? -0.759 8.508 -7.348 1.00 94.62 93 LYS A C 1
ATOM 713 O O . LYS A 1 93 ? -1.935 8.381 -7.691 1.00 94.62 93 LYS A O 1
ATOM 718 N N . ARG A 1 94 ? -0.214 7.780 -6.366 1.00 94.81 94 ARG A N 1
ATOM 719 C CA . ARG A 1 94 ? -0.954 6.818 -5.536 1.00 94.81 94 ARG A CA 1
ATOM 720 C C . ARG A 1 94 ? -1.806 7.541 -4.489 1.00 94.81 94 ARG A C 1
ATOM 722 O O . ARG A 1 94 ? -1.766 8.761 -4.344 1.00 94.81 94 ARG A O 1
ATOM 729 N N . PHE A 1 95 ? -2.543 6.769 -3.695 1.00 95.50 95 PHE A N 1
ATOM 730 C CA . PHE A 1 95 ? -3.150 7.286 -2.471 1.00 95.50 95 PHE A CA 1
ATOM 731 C C . PHE A 1 95 ? -2.063 7.726 -1.485 1.00 95.50 95 PHE A C 1
ATOM 733 O O . PHE A 1 95 ? -1.132 6.976 -1.194 1.00 95.50 95 PHE A O 1
ATOM 740 N N . SER A 1 96 ? -2.211 8.926 -0.923 1.00 93.44 96 SER A N 1
ATOM 741 C CA . SER A 1 96 ? -1.282 9.478 0.074 1.00 93.44 96 SER A CA 1
ATOM 742 C C . SER A 1 96 ? -1.310 8.729 1.413 1.00 93.44 96 SER A C 1
ATOM 744 O O . SER A 1 96 ? -0.393 8.868 2.221 1.00 93.44 96 SER A O 1
ATOM 746 N N . SER A 1 97 ? -2.355 7.933 1.657 1.00 95.38 97 SER A N 1
ATOM 747 C CA . SER A 1 97 ? -2.520 7.115 2.855 1.00 95.38 97 SER A CA 1
ATOM 748 C C . SER A 1 97 ? -3.299 5.832 2.568 1.00 95.38 97 SER A C 1
ATOM 750 O O . SER A 1 97 ? -4.139 5.786 1.666 1.00 95.38 97 SER A O 1
ATOM 752 N N . VAL A 1 98 ? -3.085 4.812 3.404 1.00 93.06 98 VAL A N 1
ATOM 753 C CA . VAL A 1 98 ? -3.884 3.572 3.400 1.00 93.06 98 VAL A CA 1
ATOM 754 C C . VAL A 1 98 ? -5.359 3.866 3.694 1.00 93.06 98 VAL A C 1
ATOM 756 O O . VAL A 1 98 ? -6.243 3.266 3.089 1.00 93.06 98 VAL A O 1
ATOM 759 N N . GLY A 1 99 ? -5.637 4.847 4.560 1.00 92.69 99 GLY A N 1
ATOM 760 C CA . GLY A 1 99 ? -6.999 5.308 4.833 1.00 92.69 99 GLY A CA 1
ATOM 761 C C . GLY A 1 99 ? -7.707 5.836 3.582 1.00 92.69 99 GLY A C 1
ATOM 762 O O . GLY A 1 99 ? -8.887 5.559 3.393 1.00 92.69 99 GLY A O 1
ATOM 763 N N . GLY A 1 100 ? -6.986 6.524 2.691 1.00 93.81 100 GLY A N 1
ATOM 764 C CA . GLY A 1 100 ? -7.519 6.970 1.401 1.00 93.81 100 GLY A CA 1
ATOM 765 C C . GLY A 1 100 ? -7.936 5.804 0.499 1.00 93.81 100 GLY A C 1
ATOM 766 O O . GLY A 1 100 ? -9.042 5.818 -0.039 1.00 93.81 100 GLY A O 1
ATOM 767 N N . LEU A 1 101 ? -7.093 4.769 0.402 1.00 94.44 101 LEU A N 1
ATOM 768 C CA . LEU A 1 101 ? -7.414 3.543 -0.337 1.00 94.44 101 LEU A CA 1
ATOM 769 C C . LEU A 1 101 ? -8.632 2.828 0.271 1.00 94.44 101 LEU A C 1
ATOM 771 O O . LEU A 1 101 ? -9.568 2.500 -0.453 1.00 94.44 101 LEU A O 1
ATOM 775 N N . ARG A 1 102 ? -8.662 2.653 1.600 1.00 92.44 102 ARG A N 1
ATOM 776 C CA . ARG A 1 102 ? -9.803 2.070 2.331 1.00 92.44 102 ARG A CA 1
ATOM 777 C C . ARG A 1 102 ? -11.096 2.817 2.024 1.00 92.44 102 ARG A C 1
ATOM 779 O O . ARG A 1 102 ? -12.078 2.192 1.646 1.00 92.44 102 ARG A O 1
ATOM 786 N N . SER A 1 103 ? -11.099 4.142 2.157 1.00 91.38 103 SER A N 1
ATOM 787 C CA . SER A 1 103 ? -12.282 4.963 1.883 1.00 91.38 103 SER A CA 1
ATOM 788 C C . SER A 1 103 ? -12.774 4.792 0.450 1.00 91.38 103 SER A C 1
ATOM 790 O O . SER A 1 103 ? -13.980 4.701 0.235 1.00 91.38 103 SER A O 1
ATOM 792 N N . ARG A 1 104 ? -11.860 4.697 -0.526 1.00 92.88 104 ARG A N 1
ATOM 793 C CA . ARG A 1 104 ? -12.238 4.459 -1.920 1.00 92.88 104 ARG A CA 1
ATOM 794 C 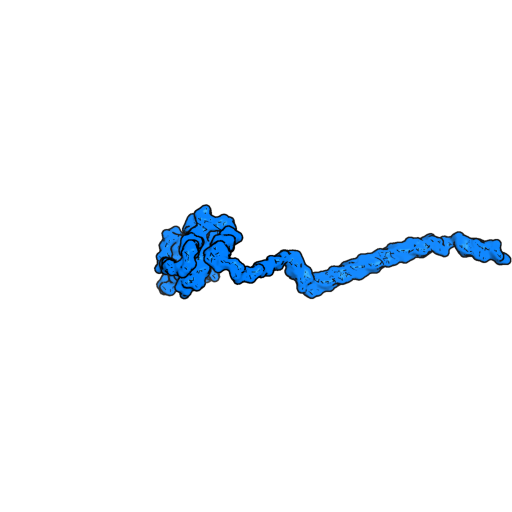C . ARG A 1 104 ? -12.831 3.066 -2.124 1.00 92.88 104 ARG A C 1
ATOM 796 O O . ARG A 1 104 ? -13.863 2.957 -2.770 1.00 92.88 104 ARG A O 1
ATOM 803 N N . LEU A 1 105 ? -12.232 2.029 -1.543 1.00 89.94 105 LEU A N 1
ATOM 804 C CA . LEU A 1 105 ? -12.748 0.660 -1.624 1.00 89.94 105 LEU A CA 1
ATOM 805 C C . LEU A 1 105 ? -14.129 0.524 -0.968 1.00 89.94 105 LEU A C 1
ATOM 807 O O . LEU A 1 105 ? -15.011 -0.091 -1.552 1.00 89.94 105 LEU A O 1
ATOM 811 N N . LEU A 1 106 ? -14.350 1.147 0.194 1.00 88.69 106 LEU A N 1
ATOM 812 C CA . LEU A 1 106 ? -15.653 1.141 0.872 1.00 88.69 106 LEU A CA 1
ATOM 813 C C . LEU A 1 106 ? -16.750 1.812 0.041 1.00 88.69 106 LEU A C 1
ATOM 815 O O . LEU A 1 106 ? -17.866 1.308 -0.021 1.00 88.69 106 LEU A O 1
ATOM 819 N N . GLN A 1 107 ? -16.433 2.920 -0.636 1.00 88.81 107 GLN A N 1
ATOM 820 C CA . GLN A 1 107 ? -17.381 3.569 -1.548 1.00 88.81 107 GLN A CA 1
ATOM 821 C C . GLN A 1 107 ? -17.807 2.652 -2.700 1.00 88.81 107 GLN A C 1
ATOM 823 O O . GLN A 1 107 ? -18.937 2.762 -3.161 1.00 88.81 107 GLN A O 1
ATOM 828 N N . LEU A 1 108 ? -16.908 1.782 -3.169 1.00 88.19 108 LEU A N 1
ATOM 829 C CA . LEU A 1 108 ? -17.171 0.864 -4.279 1.00 88.19 108 LEU A CA 1
ATOM 830 C C . LEU A 1 108 ? -17.885 -0.417 -3.835 1.00 88.19 108 LEU A C 1
ATOM 832 O O . LEU A 1 108 ? -18.739 -0.918 -4.553 1.00 88.19 108 LEU A O 1
ATOM 836 N N . LEU A 1 109 ? -17.528 -0.948 -2.664 1.00 83.19 109 LEU A N 1
ATOM 837 C CA . LEU A 1 109 ? -18.030 -2.230 -2.157 1.00 83.19 109 LEU A CA 1
ATOM 838 C C . LEU A 1 109 ? -19.348 -2.106 -1.377 1.00 83.19 109 LEU A C 1
ATOM 840 O O . LEU A 1 109 ? -20.009 -3.113 -1.144 1.00 83.19 109 LEU A O 1
ATOM 844 N N . GLY A 1 110 ? -19.750 -0.893 -0.994 1.00 76.38 110 GLY A N 1
ATOM 845 C CA . GLY A 1 110 ? -20.980 -0.657 -0.241 1.00 76.38 110 GLY A CA 1
ATOM 846 C C . GLY A 1 110 ? -20.830 -0.837 1.276 1.00 76.38 110 GLY A C 1
ATOM 847 O O . GLY A 1 110 ? -19.767 -1.162 1.804 1.00 76.38 110 GLY A O 1
ATOM 848 N N . ASN A 1 111 ? -21.922 -0.559 1.993 1.00 59.66 111 ASN A N 1
ATOM 849 C CA . ASN A 1 111 ? -21.948 -0.347 3.448 1.00 59.66 111 ASN A CA 1
ATOM 850 C C . ASN A 1 111 ? -22.078 -1.625 4.298 1.00 59.66 111 ASN A C 1
ATOM 852 O O . ASN A 1 111 ? -22.210 -1.514 5.514 1.00 59.66 111 ASN A O 1
ATOM 856 N N . ASP A 1 112 ? -22.003 -2.819 3.709 1.00 62.00 112 ASP A N 1
ATOM 857 C CA . ASP A 1 112 ? -22.115 -4.083 4.457 1.00 62.00 112 ASP A CA 1
ATOM 858 C C . ASP A 1 112 ? -20.804 -4.501 5.141 1.00 62.00 112 ASP A C 1
ATOM 860 O O . ASP A 1 112 ? -20.666 -5.626 5.623 1.00 62.00 112 ASP A O 1
ATOM 864 N N . VAL A 1 113 ? -19.820 -3.600 5.212 1.00 61.25 113 VAL A N 1
ATOM 865 C CA . VAL A 1 113 ? -18.618 -3.825 6.012 1.00 61.25 113 VAL A CA 1
ATOM 866 C C . VAL A 1 113 ? -19.010 -3.739 7.488 1.00 61.25 113 VAL A C 1
ATOM 868 O O . VAL A 1 113 ? -19.426 -2.664 7.934 1.00 61.25 113 VAL A O 1
ATOM 871 N N . PRO A 1 114 ? -18.882 -4.835 8.268 1.00 60.88 114 PRO A N 1
ATOM 872 C CA . PRO A 1 114 ? -19.152 -4.806 9.698 1.00 60.88 114 PRO A CA 1
ATOM 873 C C . PRO A 1 114 ? -18.373 -3.655 10.334 1.00 60.88 114 PRO A C 1
ATOM 875 O O . PRO A 1 114 ? -17.231 -3.417 9.924 1.00 60.88 114 PRO A O 1
ATOM 878 N N . PRO A 1 115 ? -18.954 -2.929 11.306 1.00 60.91 115 PRO A N 1
ATOM 879 C CA . PRO A 1 115 ? -18.276 -1.804 11.927 1.00 60.91 115 PRO A CA 1
ATOM 880 C C . PRO A 1 115 ? -16.887 -2.250 12.376 1.00 60.91 115 PRO A C 1
ATOM 882 O O . PRO A 1 115 ? -16.744 -3.193 13.156 1.00 60.91 115 PRO A O 1
ATOM 885 N N . GLU A 1 116 ? -15.864 -1.602 11.815 1.00 63.59 116 GLU A N 1
ATOM 886 C CA . GLU A 1 116 ? -14.472 -1.858 12.159 1.00 63.59 116 GLU A CA 1
ATOM 887 C C . GLU A 1 116 ? -14.351 -1.741 13.677 1.00 63.59 116 GLU A C 1
ATOM 889 O O . GLU A 1 116 ? -14.627 -0.678 14.241 1.00 63.59 116 GLU A O 1
ATOM 894 N N . GLN A 1 117 ? -13.986 -2.837 14.348 1.00 59.06 117 GLN A N 1
ATOM 895 C CA . GLN A 1 117 ? -13.694 -2.798 15.773 1.00 59.06 117 GLN A CA 1
ATOM 896 C C . GLN A 1 117 ? -12.419 -1.978 15.953 1.00 59.06 117 GLN A C 1
ATOM 898 O O . GLN A 1 117 ? -11.306 -2.502 15.929 1.00 59.06 117 GLN A O 1
ATOM 903 N N . GLN A 1 118 ? -12.584 -0.663 16.083 1.00 56.59 118 GLN A N 1
ATOM 904 C CA . GLN A 1 118 ? -11.519 0.269 16.410 1.00 56.59 118 GLN A CA 1
ATOM 905 C C . GLN A 1 118 ? -11.097 -0.005 17.852 1.00 56.59 118 GLN A C 1
ATOM 907 O O . GLN A 1 118 ? -11.525 0.665 18.791 1.00 56.59 118 GLN A O 1
ATOM 912 N N . GLY A 1 119 ? -10.268 -1.031 18.036 1.00 54.50 119 GLY A N 1
ATOM 913 C CA . GLY A 1 119 ? -9.544 -1.237 19.275 1.00 54.50 119 GLY A CA 1
ATOM 914 C C . GLY A 1 119 ? -8.688 -0.002 19.500 1.00 54.50 119 GLY A C 1
ATOM 915 O O . GLY A 1 119 ? -7.655 0.179 18.854 1.00 54.50 119 GLY A O 1
ATOM 916 N N . THR A 1 120 ? -9.127 0.890 20.385 1.00 60.69 120 THR A N 1
ATOM 917 C CA . THR A 1 120 ? -8.259 1.963 20.854 1.00 60.69 120 THR A CA 1
ATOM 918 C C . THR A 1 120 ? -7.006 1.300 21.422 1.00 60.69 120 THR A C 1
ATOM 920 O O . THR A 1 120 ? -7.089 0.321 22.166 1.00 60.69 120 THR A O 1
ATOM 923 N N . ARG A 1 121 ? -5.820 1.807 21.068 1.00 54.62 121 ARG A N 1
ATOM 924 C CA . ARG A 1 121 ? -4.544 1.272 21.584 1.00 54.62 121 ARG A CA 1
ATOM 925 C C . ARG A 1 121 ? -4.508 1.225 23.121 1.00 54.62 121 ARG A C 1
ATOM 927 O O . ARG A 1 121 ? -3.802 0.399 23.683 1.00 54.62 121 ARG A O 1
ATOM 934 N N . LEU A 1 122 ? -5.301 2.073 23.789 1.00 56.31 122 LEU A N 1
ATOM 935 C CA . LEU A 1 122 ? -5.525 2.010 25.235 1.00 56.31 122 LEU A CA 1
ATOM 936 C C . LEU A 1 122 ? -6.343 0.782 25.671 1.00 56.31 122 LEU A C 1
ATOM 938 O O . LEU A 1 122 ? -5.974 0.140 26.649 1.00 56.31 122 LEU A O 1
ATOM 942 N N . GLY A 1 123 ? -7.425 0.446 24.961 1.00 57.28 123 GLY A N 1
ATOM 943 C CA . GLY A 1 123 ? -8.289 -0.694 25.289 1.00 57.28 123 GLY A CA 1
ATOM 944 C C . GLY A 1 123 ? -7.547 -2.028 25.222 1.00 57.28 123 GLY A C 1
ATOM 945 O O . GLY A 1 123 ? -7.619 -2.817 26.156 1.00 57.28 123 GLY A O 1
ATOM 946 N N . GLN A 1 124 ? -6.712 -2.222 24.196 1.00 62.16 124 GLN A N 1
ATOM 947 C CA . GLN A 1 124 ? -5.889 -3.434 24.070 1.00 62.16 124 GLN A CA 1
ATOM 948 C C . GLN A 1 124 ? -4.817 -3.559 25.172 1.00 62.16 124 GLN A C 1
ATOM 950 O O . GLN A 1 124 ? -4.481 -4.671 25.572 1.00 62.16 124 GLN A O 1
ATOM 955 N N . TRP A 1 125 ? -4.291 -2.442 25.698 1.00 56.62 125 TRP A N 1
ATOM 956 C CA . TRP A 1 125 ? -3.343 -2.456 26.824 1.00 56.62 125 TRP A CA 1
ATOM 957 C C . TRP A 1 125 ? -4.029 -2.761 28.169 1.00 56.62 125 TRP A C 1
ATOM 959 O O . TRP A 1 125 ? -3.441 -3.416 29.032 1.00 56.62 125 TRP A O 1
ATOM 969 N N . LEU A 1 126 ? -5.290 -2.348 28.341 1.00 59.34 126 LEU A N 1
ATOM 970 C CA . LEU A 1 126 ? -6.105 -2.608 29.541 1.00 59.34 126 LEU A CA 1
ATOM 971 C C . LEU A 1 126 ? -6.701 -4.029 29.594 1.00 59.34 126 LEU A C 1
ATOM 973 O O . LEU A 1 126 ? -7.150 -4.475 30.654 1.00 59.34 126 LEU A O 1
ATOM 977 N N . ASP A 1 127 ? -6.677 -4.759 28.479 1.00 63.88 127 ASP A N 1
ATOM 978 C CA . ASP A 1 127 ? -7.202 -6.125 28.393 1.00 63.88 127 ASP A CA 1
ATOM 979 C C . ASP A 1 127 ? -6.190 -7.218 28.759 1.00 63.88 127 ASP A C 1
ATOM 981 O O . ASP A 1 127 ? -6.563 -8.386 28.878 1.00 63.88 127 ASP A O 1
ATOM 985 N N . SER A 1 128 ? -4.929 -6.863 29.030 1.00 72.69 128 SER A N 1
ATOM 986 C CA . SER A 1 128 ? -3.974 -7.833 29.569 1.00 72.69 128 SER A CA 1
ATOM 987 C C . SER A 1 128 ? -4.325 -8.193 31.024 1.00 72.69 128 SER A C 1
ATOM 989 O O . SER A 1 128 ? -4.492 -7.307 31.869 1.00 72.69 128 SER A O 1
ATOM 991 N N . PRO A 1 129 ? -4.382 -9.489 31.389 1.00 72.56 129 PRO A N 1
ATOM 992 C CA . PRO A 1 129 ? -4.621 -9.898 32.774 1.00 72.56 129 PRO A CA 1
ATOM 993 C C . PRO A 1 129 ? -3.557 -9.346 33.736 1.00 72.56 129 PRO A C 1
ATOM 995 O O . PRO A 1 129 ? -3.844 -9.102 34.908 1.00 72.56 129 PRO A O 1
ATOM 998 N N . GLN A 1 130 ? -2.345 -9.074 33.240 1.00 77.50 130 GLN A N 1
ATOM 999 C CA . GLN A 1 130 ? -1.268 -8.491 34.036 1.00 77.50 130 GLN A CA 1
ATOM 1000 C C . GLN A 1 130 ? -1.501 -7.003 34.337 1.00 77.50 130 GLN A C 1
ATOM 1002 O O . GLN A 1 130 ? -1.267 -6.576 35.465 1.00 77.50 130 GLN A O 1
ATOM 1007 N N . THR A 1 131 ? -2.000 -6.204 33.385 1.00 79.06 131 THR A N 1
ATOM 1008 C CA . THR A 1 131 ? -2.263 -4.769 33.617 1.00 79.06 131 THR A CA 1
ATOM 1009 C C . THR A 1 131 ? -3.450 -4.556 34.552 1.00 79.06 131 THR A C 1
ATOM 1011 O O . THR A 1 131 ? -3.385 -3.692 35.427 1.00 79.06 131 THR A O 1
ATOM 1014 N N . ARG A 1 132 ? -4.479 -5.411 34.469 1.00 79.81 132 ARG A N 1
ATOM 1015 C CA . ARG A 1 132 ? -5.593 -5.430 35.436 1.00 79.81 132 ARG A CA 1
ATOM 1016 C C . ARG A 1 132 ? -5.110 -5.703 36.864 1.00 79.81 132 ARG A C 1
ATOM 1018 O O . ARG A 1 132 ? -5.541 -5.023 37.791 1.00 79.81 132 ARG A O 1
ATOM 1025 N N . MET A 1 133 ? -4.172 -6.636 37.039 1.00 83.12 133 MET A N 1
ATOM 1026 C CA . MET A 1 133 ? -3.585 -6.943 38.348 1.00 83.12 133 MET A CA 1
ATOM 1027 C C . MET A 1 133 ? -2.797 -5.758 38.932 1.00 83.12 133 MET A C 1
ATOM 1029 O O . MET A 1 133 ? -2.954 -5.445 40.112 1.00 83.12 133 MET A O 1
ATOM 1033 N N . TRP A 1 134 ? -2.004 -5.054 38.116 1.00 87.38 134 TRP A N 1
ATOM 1034 C CA . TRP A 1 134 ? -1.252 -3.873 38.564 1.00 87.38 134 TRP A CA 1
ATOM 1035 C C . TRP A 1 134 ? -2.153 -2.699 38.964 1.00 87.38 134 TRP A C 1
ATOM 1037 O O . TRP A 1 134 ? -1.861 -2.026 39.951 1.00 87.38 134 TRP A O 1
ATOM 1047 N N . LEU A 1 135 ? -3.264 -2.472 38.255 1.00 88.31 135 LEU A N 1
ATOM 1048 C CA . LEU A 1 135 ? -4.235 -1.434 38.623 1.00 88.31 135 LEU A CA 1
ATOM 1049 C C . LEU A 1 135 ? -4.903 -1.727 39.971 1.00 88.31 135 LEU A C 1
ATOM 1051 O O . LEU A 1 135 ? -5.022 -0.829 40.804 1.00 88.31 135 LEU A O 1
ATOM 1055 N N . VAL A 1 136 ? -5.282 -2.986 40.213 1.00 89.44 136 VAL A N 1
ATOM 1056 C CA . VAL A 1 136 ? -5.840 -3.411 41.506 1.00 89.44 136 VAL A CA 1
ATOM 1057 C C . VAL A 1 136 ? -4.806 -3.244 42.621 1.00 89.44 136 VAL A C 1
ATOM 1059 O O . VAL A 1 136 ? -5.126 -2.684 43.668 1.00 89.44 136 VAL A O 1
ATOM 1062 N N . ALA A 1 137 ? -3.555 -3.654 42.393 1.00 91.62 137 ALA A N 1
ATOM 1063 C CA . ALA A 1 137 ? -2.480 -3.476 43.367 1.00 91.62 137 ALA A CA 1
ATOM 1064 C C . ALA A 1 137 ? -2.239 -1.993 43.697 1.00 91.62 137 ALA A C 1
ATOM 1066 O O . ALA A 1 137 ? -2.144 -1.634 44.869 1.00 91.62 137 ALA A O 1
ATOM 1067 N N . ALA A 1 138 ? -2.206 -1.118 42.687 1.00 94.50 138 ALA A N 1
ATOM 1068 C CA . ALA A 1 138 ? -2.045 0.321 42.883 1.00 94.50 138 ALA A CA 1
ATOM 1069 C C . ALA A 1 138 ? -3.208 0.934 43.681 1.00 94.50 138 ALA A C 1
ATOM 1071 O O . ALA A 1 138 ? -2.972 1.752 44.571 1.00 94.50 138 ALA A O 1
ATOM 1072 N N . ALA A 1 139 ? -4.447 0.505 43.419 1.00 95.31 139 ALA A N 1
ATOM 1073 C CA . ALA A 1 139 ? -5.618 0.944 44.175 1.00 95.31 139 ALA A CA 1
ATOM 1074 C C . ALA A 1 139 ? -5.555 0.502 45.648 1.00 95.31 139 ALA A C 1
ATOM 1076 O O . ALA A 1 139 ? -5.822 1.306 46.539 1.00 95.31 139 ALA A O 1
ATOM 1077 N N . ILE A 1 140 ? -5.141 -0.744 45.913 1.00 96.44 140 ILE A N 1
ATOM 1078 C CA . ILE A 1 140 ? -4.956 -1.260 47.278 1.00 96.44 140 ILE A CA 1
ATOM 1079 C C . ILE A 1 140 ? -3.858 -0.480 48.004 1.00 96.44 140 ILE A C 1
ATOM 1081 O O . ILE A 1 140 ? -4.061 -0.059 49.139 1.00 96.44 140 ILE A O 1
ATOM 1085 N N . ILE A 1 141 ? -2.714 -0.242 47.358 1.00 96.69 141 ILE A N 1
ATOM 1086 C CA . ILE A 1 141 ? -1.612 0.531 47.947 1.00 96.69 141 ILE A CA 1
ATOM 1087 C C . ILE A 1 141 ? -2.070 1.957 48.265 1.00 96.69 141 ILE A C 1
ATOM 1089 O O . ILE A 1 141 ? -1.834 2.437 49.371 1.00 96.69 141 ILE A O 1
ATOM 1093 N N . GLY A 1 142 ? -2.765 2.617 47.334 1.00 96.06 142 GLY A N 1
ATOM 1094 C CA . GLY A 1 142 ? -3.324 3.949 47.559 1.00 96.06 142 GLY A CA 1
ATOM 1095 C C . GLY A 1 142 ? -4.293 3.982 48.742 1.00 96.06 142 GLY A C 1
ATOM 1096 O O . GLY A 1 142 ? -4.193 4.868 49.590 1.00 96.06 142 GLY A O 1
ATOM 1097 N N . LEU A 1 143 ? -5.169 2.977 48.850 1.00 97.06 143 LEU A N 1
ATOM 1098 C CA . LEU A 1 143 ? -6.096 2.834 49.972 1.00 97.06 143 LEU A CA 1
ATOM 1099 C C . LEU A 1 143 ? -5.357 2.635 51.303 1.00 97.06 143 LEU A C 1
ATOM 1101 O O . LEU A 1 143 ? -5.710 3.277 52.287 1.00 97.06 143 LEU A O 1
ATOM 1105 N N . LEU A 1 144 ? -4.323 1.790 51.335 1.00 96.88 144 LEU A N 1
ATOM 1106 C CA . LEU A 1 144 ? -3.514 1.544 52.533 1.00 96.88 144 LEU A CA 1
ATOM 1107 C C . LEU A 1 144 ? -2.758 2.798 52.984 1.00 96.88 144 LEU A C 1
ATOM 1109 O O . LEU A 1 144 ? -2.727 3.094 54.177 1.00 96.88 144 LEU A O 1
ATOM 1113 N N . VAL A 1 145 ? -2.180 3.552 52.044 1.00 96.56 145 VAL A N 1
ATOM 1114 C CA . VAL A 1 145 ? -1.503 4.825 52.339 1.00 96.56 145 VAL A CA 1
ATOM 1115 C C . VAL A 1 145 ? -2.497 5.837 52.899 1.00 96.56 145 VAL A C 1
ATOM 1117 O O . VAL A 1 145 ? -2.214 6.466 53.915 1.00 96.56 145 VAL A O 1
ATOM 1120 N N . TRP A 1 146 ? -3.674 5.958 52.282 1.00 95.50 146 TRP A N 1
ATOM 1121 C CA . TRP A 1 146 ? -4.731 6.839 52.770 1.00 95.50 146 TRP A CA 1
ATOM 1122 C C . TRP A 1 146 ? -5.180 6.462 54.189 1.00 95.50 146 TRP A C 1
ATOM 1124 O O . TRP A 1 146 ? -5.229 7.325 55.062 1.00 95.50 146 TRP A O 1
ATOM 1134 N N . LEU A 1 147 ? -5.405 5.170 54.453 1.00 95.88 147 LEU A N 1
ATOM 1135 C CA . LEU A 1 147 ? -5.752 4.652 55.781 1.00 95.88 147 LEU A CA 1
ATOM 1136 C C . LEU A 1 147 ? -4.662 4.928 56.822 1.00 95.88 147 LEU A C 1
ATOM 1138 O O . LEU A 1 147 ? -4.976 5.278 57.956 1.00 95.88 147 LEU A O 1
ATOM 1142 N N . ALA A 1 148 ? -3.389 4.793 56.451 1.00 93.06 148 ALA A N 1
ATOM 1143 C CA . ALA A 1 148 ? -2.266 5.071 57.341 1.00 93.06 148 ALA A CA 1
ATOM 1144 C C . ALA A 1 148 ? -2.151 6.565 57.686 1.00 93.06 148 ALA A C 1
ATOM 1146 O O . ALA A 1 148 ? -1.882 6.909 58.838 1.00 93.06 148 ALA A O 1
ATOM 1147 N N . VAL A 1 149 ? -2.380 7.450 56.709 1.00 92.44 149 VAL A N 1
ATOM 1148 C CA . VAL A 1 149 ? -2.431 8.904 56.934 1.00 92.44 149 VAL A CA 1
ATOM 1149 C C . VAL A 1 149 ? -3.603 9.255 57.846 1.00 92.44 149 VAL A C 1
ATOM 1151 O O . VAL A 1 149 ? -3.405 9.931 58.853 1.00 92.44 149 VAL A O 1
ATOM 1154 N N . TRP A 1 150 ? -4.788 8.720 57.554 1.00 92.19 150 TRP A N 1
ATOM 1155 C CA . TRP A 1 150 ? -5.984 8.936 58.361 1.00 92.19 150 TRP A CA 1
ATOM 1156 C C . TRP A 1 150 ? -5.798 8.457 59.809 1.00 92.19 150 TRP A C 1
ATOM 1158 O O . TRP A 1 150 ? -6.052 9.211 60.745 1.00 92.19 150 TRP A O 1
ATOM 1168 N N . MET A 1 151 ? -5.244 7.255 60.011 1.00 90.06 151 MET A N 1
ATOM 1169 C CA . MET A 1 151 ? -4.943 6.731 61.351 1.00 90.06 151 MET A CA 1
ATOM 1170 C C . MET A 1 151 ? -3.921 7.583 62.113 1.00 90.06 151 MET A C 1
ATOM 1172 O O . MET A 1 151 ? -3.995 7.697 63.338 1.00 90.06 151 MET A O 1
ATOM 1176 N N . ARG A 1 152 ? -2.954 8.185 61.411 1.00 87.75 152 ARG A N 1
ATOM 1177 C CA . ARG A 1 152 ? -1.972 9.085 62.026 1.00 87.75 152 ARG A CA 1
ATOM 1178 C C . ARG A 1 152 ? -2.632 10.364 62.535 1.00 87.75 152 ARG A C 1
ATOM 1180 O O . ARG A 1 152 ? -2.320 10.782 63.646 1.00 87.75 152 ARG A O 1
ATOM 1187 N N . GLU A 1 153 ? -3.534 10.952 61.756 1.00 84.88 153 GLU A N 1
ATOM 1188 C CA . GLU A 1 153 ? -4.278 12.156 62.147 1.00 84.88 153 GLU A CA 1
ATOM 1189 C C . GLU A 1 153 ? -5.183 11.885 63.359 1.00 84.88 153 GLU A C 1
ATOM 1191 O O . GLU A 1 153 ? -5.173 12.660 64.318 1.00 84.88 153 GLU A O 1
ATOM 1196 N N . THR A 1 154 ? -5.869 10.736 63.395 1.00 80.56 154 THR A N 1
ATOM 1197 C CA . THR A 1 154 ? -6.744 10.367 64.523 1.00 80.56 154 THR A CA 1
ATOM 1198 C C . THR A 1 154 ? -5.983 10.023 65.807 1.00 80.56 154 THR A C 1
ATOM 1200 O O . THR A 1 154 ? -6.488 10.268 66.898 1.00 80.56 154 THR A O 1
ATOM 1203 N N . ASN A 1 155 ? -4.762 9.479 65.717 1.00 67.75 155 ASN A N 1
ATOM 1204 C CA . ASN A 1 155 ? -3.955 9.169 66.907 1.00 67.75 155 ASN A CA 1
ATOM 1205 C C . ASN A 1 155 ? -3.345 10.418 67.559 1.00 67.75 155 ASN A C 1
ATOM 1207 O O . ASN A 1 155 ? -3.032 10.392 68.747 1.00 67.75 155 ASN A O 1
ATOM 1211 N N . THR A 1 156 ? -3.169 11.514 66.814 1.00 60.72 156 THR A N 1
ATOM 1212 C CA . THR A 1 156 ? -2.590 12.749 67.370 1.00 60.72 156 THR A CA 1
ATOM 1213 C C . THR A 1 156 ? -3.554 13.559 68.235 1.00 60.72 156 THR A C 1
ATOM 1215 O O . THR A 1 156 ? -3.101 14.384 69.022 1.00 60.72 156 THR A O 1
ATOM 1218 N N . THR A 1 157 ? -4.864 13.3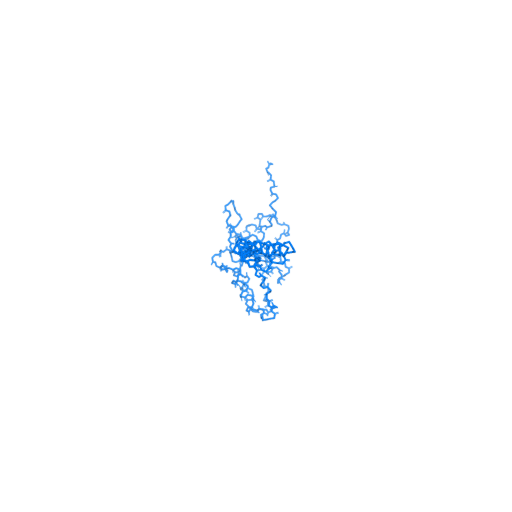16 68.150 1.00 57.34 157 THR A N 1
ATOM 1219 C CA . THR A 1 157 ? -5.871 14.068 68.917 1.00 57.34 157 THR A CA 1
ATOM 1220 C C . THR A 1 157 ? -6.201 13.461 70.282 1.00 57.34 157 THR A C 1
ATOM 1222 O O . THR A 1 157 ? -6.887 14.109 71.063 1.00 57.34 157 THR A O 1
ATOM 1225 N N . PHE A 1 158 ? -5.723 12.250 70.600 1.00 58.97 158 PHE A N 1
ATOM 1226 C CA . PHE A 1 158 ? -6.204 11.492 71.768 1.00 58.97 158 PHE A CA 1
ATOM 1227 C C . PHE A 1 158 ? -5.269 11.483 72.991 1.00 58.97 158 PHE A C 1
ATOM 1229 O O . PHE A 1 158 ? -5.562 10.845 73.998 1.00 58.97 158 PHE A O 1
ATOM 1236 N N . THR A 1 159 ? -4.125 12.168 72.957 1.00 66.75 159 THR A N 1
ATOM 1237 C CA . THR A 1 159 ? -3.122 12.032 74.026 1.00 66.75 159 THR A CA 1
ATOM 1238 C C . THR A 1 159 ? -2.728 13.380 74.613 1.00 66.75 159 THR A C 1
ATOM 1240 O O . THR A 1 159 ? -1.922 14.094 74.024 1.00 66.75 159 THR A O 1
ATOM 1243 N N . LEU A 1 160 ? -3.306 13.687 75.784 1.00 54.53 160 LEU A N 1
ATOM 1244 C CA . LEU A 1 160 ? -2.734 14.363 76.972 1.00 54.53 160 LEU A CA 1
ATOM 1245 C C . LEU A 1 160 ? -3.727 15.311 77.677 1.00 54.53 160 LEU A C 1
ATOM 1247 O O . LEU A 1 160 ? -3.605 15.477 78.886 1.00 54.53 160 LEU A O 1
ATOM 1251 N N . GLN A 1 161 ? -4.731 15.871 76.989 1.00 58.38 161 GLN A N 1
ATOM 1252 C CA . GLN A 1 161 ? -5.756 16.710 77.644 1.00 58.38 161 GLN A CA 1
ATOM 1253 C C . GLN A 1 161 ? -6.892 15.892 78.281 1.00 58.38 161 GLN A C 1
ATOM 1255 O O . GLN A 1 161 ? -7.221 16.137 79.437 1.00 58.38 161 GLN A O 1
ATOM 1260 N N . GLU A 1 162 ? -7.416 14.858 77.612 1.00 60.59 162 GLU A N 1
ATOM 1261 C CA . GLU A 1 162 ? -8.502 14.033 78.180 1.00 60.59 162 GLU A CA 1
ATOM 1262 C C . GLU A 1 162 ? -8.061 13.200 79.398 1.00 60.59 162 GLU A C 1
ATOM 1264 O O . GLU A 1 162 ? -8.827 13.020 80.341 1.00 60.59 162 GLU A O 1
ATOM 1269 N N 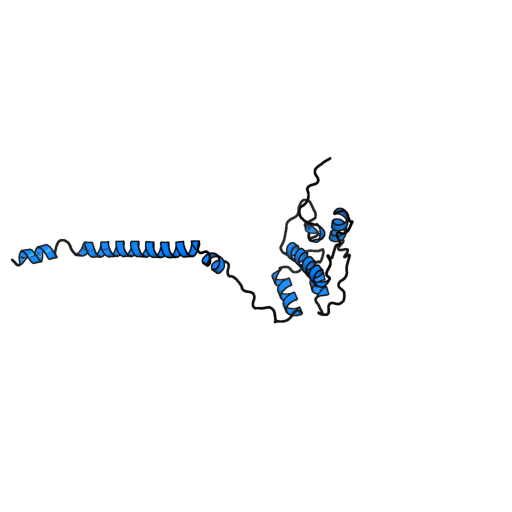. LEU A 1 163 ? -6.802 12.746 79.443 1.00 58.97 163 LEU A N 1
ATOM 1270 C CA . LEU A 1 163 ? -6.275 12.031 80.614 1.00 58.97 163 LEU A CA 1
ATOM 1271 C C . LEU A 1 163 ? -6.079 12.948 81.832 1.00 58.97 163 LEU A C 1
ATOM 1273 O O . LEU A 1 163 ? -6.165 12.469 82.960 1.00 58.97 163 LEU A O 1
ATOM 1277 N N . LEU A 1 164 ? -5.846 14.251 81.630 1.00 61.00 164 LEU A N 1
ATOM 1278 C CA . LEU A 1 164 ? -5.776 15.220 82.729 1.00 61.00 164 LEU A CA 1
ATOM 1279 C C . LEU A 1 164 ? -7.169 15.626 83.227 1.00 61.00 164 LEU A C 1
ATOM 1281 O O . LEU A 1 164 ? -7.330 15.798 84.432 1.00 61.00 164 LEU A O 1
ATOM 1285 N N . GLU A 1 165 ? -8.181 15.713 82.359 1.00 63.44 165 GLU A N 1
ATOM 1286 C CA . GLU A 1 165 ? -9.559 15.993 82.799 1.00 63.44 165 GLU A CA 1
ATOM 1287 C C . GLU A 1 165 ? -10.180 14.833 83.591 1.00 63.44 165 GLU A C 1
ATOM 1289 O O . GLU A 1 165 ? -10.855 15.070 84.592 1.00 63.44 165 GLU A O 1
ATOM 1294 N N . VAL A 1 166 ? -9.898 13.578 83.221 1.00 64.94 166 VAL A N 1
ATOM 1295 C CA . VAL A 1 166 ? -10.409 12.405 83.955 1.00 64.94 166 VAL A CA 1
ATOM 1296 C C . VAL A 1 166 ? -9.761 12.260 85.339 1.00 64.94 166 VAL A C 1
ATOM 1298 O O . VAL A 1 166 ? -10.442 11.884 86.290 1.00 64.94 166 VAL A O 1
ATOM 1301 N N . PHE A 1 167 ? -8.473 12.592 85.489 1.00 64.31 167 PHE A N 1
ATOM 1302 C CA . PHE A 1 167 ? -7.792 12.549 86.792 1.00 64.31 167 PHE A CA 1
ATOM 1303 C C . PHE A 1 167 ? -8.033 13.791 87.666 1.00 64.31 167 PHE A C 1
ATOM 1305 O O . PHE A 1 167 ? -7.886 13.693 88.878 1.00 64.31 167 PHE A O 1
ATOM 1312 N N . ALA A 1 168 ? -8.416 14.940 87.096 1.00 66.81 168 ALA A N 1
ATOM 1313 C CA . ALA A 1 168 ? -8.720 16.154 87.864 1.00 66.81 168 ALA A CA 1
ATOM 1314 C C . ALA A 1 168 ? -10.121 16.154 88.513 1.00 66.81 168 ALA A C 1
ATOM 1316 O O . ALA A 1 168 ? -10.407 17.033 89.326 1.00 66.81 168 ALA A O 1
ATOM 1317 N N . PHE A 1 169 ? -10.991 15.198 88.161 1.00 62.19 169 PHE A N 1
ATOM 1318 C CA . PHE A 1 169 ? -12.362 15.084 88.684 1.00 62.19 169 PHE A CA 1
ATOM 1319 C C . PHE A 1 169 ? -12.556 13.937 89.704 1.00 62.19 169 PHE A C 1
ATOM 1321 O O . PHE A 1 169 ? -13.685 13.668 90.116 1.00 62.19 169 PHE A O 1
ATOM 1328 N N . SER A 1 170 ? -11.474 13.271 90.130 1.00 57.09 170 SER A N 1
ATOM 1329 C CA . SER A 1 170 ? -11.454 12.309 91.250 1.00 57.09 170 SER A CA 1
ATOM 1330 C C . SER A 1 170 ? -10.720 12.883 92.453 1.00 57.09 170 SER A C 1
ATOM 1332 O O . SER A 1 170 ? -11.039 12.402 93.563 1.00 57.09 170 SER A O 1
#

Radius of gyration: 32.71 Å; chains: 1; bounding box: 53×36×108 Å

Secondary structure (DSSP, 8-state):
-------SS-TTSS-GGGSSTT----HHHHHHHHHHHHHHHHHSS-SS--TT--HHHHHHHHHHT--SSPPP--SSTTHHHHHHHHT-SSGGGS-SSHHHHHHHHHHHH-S-SPPP----HHHHHHTSHHHHHHHHHHHHHHHHHHHHHHHHHHHHTSSSHHHHHHHHT-

pLDDT: mean 78.38, std 15.55, range [33.75, 97.06]

Sequence (170 aa):
QSGALSDPVSPAYLAPELLGERCKPRVTSDVYALGLIFFEMVVGRPMYAHELRADADVVRRVRLGTRSHMLQPAEIDGLPETLMQATEPLAEKRFSSVGGLRSRLLQLLGNDVPPEQQGTRLGQWLDSPQTRMWLVAAAIIGLLVWLAVWMRETNTTFTLQELLEVFAFS